Protein AF-A0A0G1API8-F1 (afdb_monomer_lite)

Sequence (80 aa):
MGVRTRLGIMSLVRSRTGSVELPEEITLYCPQCGVEVADKGNCLASLNAVLGDSKTGFVVKLLVDCRICGCDGKEPAVDF

Foldseek 3Di:
DDDDDDDDPVPPCPDDPDPPVDPPDKWWAAPPPRHTCPPPNQKHKDWDFDDDPDPPDTDTAIAMQGNVVRGGRHHTDIDD

Radius of gyration: 14.94 Å; chains: 1; bounding box: 37×31×34 Å

Structure (mmCIF, N/CA/C/O backbone):
data_AF-A0A0G1API8-F1
#
_entry.id   AF-A0A0G1API8-F1
#
loop_
_atom_site.group_PDB
_atom_site.id
_atom_site.type_symbol
_atom_site.label_atom_id
_atom_site.label_alt_id
_atom_site.label_comp_id
_atom_site.label_asym_id
_atom_site.label_entity_id
_atom_site.label_seq_id
_atom_site.pdbx_PDB_ins_code
_atom_site.Cartn_x
_atom_site.Cartn_y
_atom_site.Cartn_z
_atom_site.occupancy
_atom_site.B_iso_or_equiv
_atom_site.auth_seq_id
_atom_site.auth_comp_id
_atom_site.auth_asym_id
_atom_site.auth_atom_id
_atom_site.pdbx_PDB_model_num
ATOM 1 N N . MET A 1 1 ? 21.148 -2.239 5.399 1.00 36.56 1 MET A N 1
ATOM 2 C CA . MET A 1 1 ? 20.378 -3.111 6.312 1.00 36.56 1 MET A CA 1
ATOM 3 C C . MET A 1 1 ? 19.037 -2.433 6.559 1.00 36.56 1 MET A C 1
ATOM 5 O O . MET A 1 1 ? 19.014 -1.417 7.236 1.00 36.56 1 MET A O 1
ATOM 9 N N . GLY A 1 2 ? 17.967 -2.881 5.896 1.00 41.66 2 GLY A N 1
ATOM 10 C CA . GLY A 1 2 ? 16.644 -2.250 5.989 1.00 41.66 2 GLY A CA 1
ATOM 11 C C . GLY A 1 2 ? 15.860 -2.783 7.186 1.00 41.66 2 GLY A C 1
ATOM 12 O O . GLY A 1 2 ? 15.738 -3.997 7.345 1.00 41.66 2 GLY A O 1
ATOM 13 N N . VAL A 1 3 ? 15.353 -1.887 8.031 1.00 44.94 3 VAL A N 1
ATOM 14 C CA . VAL A 1 3 ? 14.496 -2.227 9.172 1.00 44.94 3 VAL A CA 1
ATOM 15 C C . VAL A 1 3 ? 13.112 -2.590 8.631 1.00 44.94 3 VAL A C 1
ATOM 17 O O . VAL A 1 3 ? 12.403 -1.736 8.108 1.00 44.94 3 VAL A O 1
ATOM 20 N N . ARG A 1 4 ? 12.740 -3.873 8.712 1.00 41.97 4 ARG A N 1
ATOM 21 C CA . ARG A 1 4 ? 11.391 -4.352 8.382 1.00 41.97 4 ARG A CA 1
ATOM 22 C C . ARG A 1 4 ? 10.473 -4.093 9.578 1.00 41.97 4 ARG A C 1
ATOM 24 O O . ARG A 1 4 ? 10.557 -4.798 10.582 1.00 41.97 4 ARG A O 1
ATOM 31 N N . THR A 1 5 ? 9.605 -3.092 9.478 1.00 41.31 5 THR A N 1
ATOM 32 C CA . THR A 1 5 ? 8.557 -2.833 10.474 1.00 41.31 5 THR A CA 1
ATOM 33 C C . THR A 1 5 ? 7.481 -3.914 10.356 1.00 41.31 5 THR A C 1
ATOM 35 O O . THR A 1 5 ? 6.679 -3.902 9.429 1.00 41.31 5 THR A O 1
ATOM 38 N N . ARG A 1 6 ? 7.483 -4.882 11.278 1.00 50.97 6 ARG A N 1
ATOM 39 C CA . ARG A 1 6 ? 6.440 -5.912 11.385 1.00 50.97 6 ARG A CA 1
ATOM 40 C C . ARG A 1 6 ? 5.244 -5.344 12.148 1.00 50.97 6 ARG A C 1
ATOM 42 O O . ARG A 1 6 ? 5.341 -5.104 13.349 1.00 50.97 6 ARG A O 1
ATOM 49 N N . LEU A 1 7 ? 4.123 -5.142 11.465 1.00 49.81 7 LEU A N 1
ATOM 50 C CA . LEU A 1 7 ? 2.850 -4.777 12.087 1.00 49.81 7 LEU A CA 1
ATOM 51 C C . LEU A 1 7 ? 2.096 -6.065 12.444 1.00 49.81 7 LEU A C 1
ATOM 53 O O . LEU A 1 7 ? 1.485 -6.694 11.588 1.00 49.81 7 LEU A O 1
ATOM 57 N N . GLY A 1 8 ? 2.188 -6.496 13.703 1.00 46.25 8 GLY A N 1
ATOM 58 C CA . GLY A 1 8 ? 1.455 -7.658 14.209 1.00 46.25 8 GLY A CA 1
ATOM 59 C C . GLY A 1 8 ? 0.059 -7.273 14.701 1.00 46.25 8 GLY A C 1
ATOM 60 O O . GLY A 1 8 ? -0.072 -6.504 15.648 1.00 46.25 8 GLY A O 1
ATOM 61 N N . ILE A 1 9 ? -0.986 -7.856 14.110 1.00 56.25 9 ILE A N 1
ATOM 62 C CA . ILE A 1 9 ? -2.408 -7.634 14.456 1.00 56.25 9 ILE A CA 1
ATOM 63 C C . ILE A 1 9 ? -2.862 -8.475 15.673 1.00 56.25 9 ILE A C 1
ATOM 65 O O . ILE A 1 9 ? -4.053 -8.572 15.972 1.00 56.25 9 ILE A O 1
ATOM 69 N N . MET A 1 10 ? -1.918 -9.099 16.391 1.00 50.78 10 MET A N 1
ATOM 70 C CA . MET A 1 10 ? -2.167 -10.183 17.357 1.00 50.78 10 MET A CA 1
ATOM 71 C C . MET A 1 10 ? -3.051 -9.818 18.561 1.00 50.78 10 MET A C 1
ATOM 73 O O . MET A 1 10 ? -3.461 -10.709 19.299 1.00 50.78 10 MET A O 1
ATOM 77 N N . SER A 1 11 ? -3.396 -8.546 18.757 1.00 44.81 11 SER A N 1
ATOM 78 C CA . SER A 1 11 ? -4.211 -8.104 19.896 1.00 44.81 11 SER A CA 1
ATOM 79 C C . SER A 1 11 ? -5.683 -7.817 19.567 1.00 44.81 11 SER A C 1
ATOM 81 O O . SER A 1 11 ? -6.441 -7.505 20.482 1.00 44.81 11 SER A O 1
ATOM 83 N N . LEU A 1 12 ? -6.118 -7.908 18.301 1.00 48.72 12 LEU A N 1
ATOM 84 C CA . LEU A 1 12 ? -7.455 -7.442 17.884 1.00 48.72 12 LEU A CA 1
ATOM 85 C C . LEU A 1 12 ? -8.549 -8.523 17.802 1.00 48.72 12 LEU A C 1
ATOM 87 O O . LEU A 1 12 ? -9.721 -8.172 17.688 1.00 48.72 12 LEU A O 1
ATOM 91 N N . VAL A 1 13 ? -8.232 -9.819 17.908 1.00 49.41 13 VAL A N 1
ATOM 92 C CA . VAL A 1 13 ? -9.229 -10.892 17.711 1.00 49.41 13 VAL A CA 1
ATOM 93 C C . VAL A 1 13 ? -9.367 -11.745 18.969 1.00 49.41 13 VAL A C 1
ATOM 95 O O . VAL A 1 13 ? -8.758 -12.802 19.098 1.00 49.41 13 VAL A O 1
ATOM 98 N N . ARG A 1 14 ? -10.171 -11.285 19.937 1.00 48.03 14 ARG A N 1
ATOM 99 C CA . ARG A 1 14 ? -10.411 -12.039 21.183 1.00 48.03 14 ARG A CA 1
ATOM 100 C C . ARG A 1 14 ? -11.567 -13.031 21.126 1.00 48.03 14 ARG A C 1
ATOM 102 O O . ARG A 1 14 ? -11.692 -13.830 22.049 1.00 48.03 14 ARG A O 1
ATOM 109 N N . SER A 1 15 ? -12.443 -13.006 20.122 1.00 49.62 15 SER A N 1
ATOM 110 C CA . SER A 1 15 ? -13.641 -13.861 20.146 1.00 49.62 15 SER A CA 1
ATOM 111 C C . SER A 1 15 ? -14.323 -13.952 18.782 1.00 49.62 15 SER A C 1
ATOM 113 O O . SER A 1 15 ? -15.182 -13.130 18.482 1.00 49.62 15 SER A O 1
ATOM 115 N N . ARG A 1 16 ? -13.968 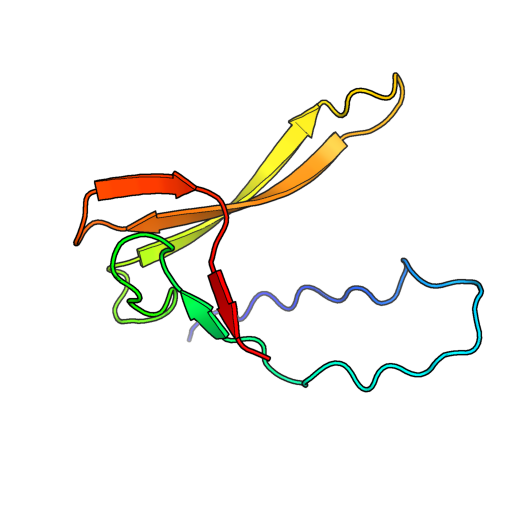-14.953 17.970 1.00 44.44 16 ARG A N 1
ATOM 116 C CA . ARG A 1 16 ? -14.889 -15.703 17.089 1.00 44.44 16 ARG A CA 1
ATOM 117 C C . ARG A 1 16 ? -14.100 -16.776 16.342 1.00 44.44 16 ARG A C 1
ATOM 119 O O . ARG A 1 16 ? -13.158 -16.485 15.618 1.00 44.44 16 ARG A O 1
ATOM 126 N N . THR A 1 17 ? -14.489 -18.019 16.580 1.00 48.03 17 THR A N 1
ATOM 127 C CA . THR A 1 17 ? -14.069 -19.228 15.877 1.00 48.03 17 THR A CA 1
ATOM 128 C C . THR A 1 17 ? -14.407 -19.110 14.394 1.00 48.03 17 THR A C 1
ATOM 130 O O . THR A 1 17 ? -15.536 -19.325 13.966 1.00 48.03 17 THR A O 1
ATOM 133 N N . GLY A 1 18 ? -13.393 -18.730 13.635 1.00 48.00 18 GLY A N 1
ATOM 134 C CA . GLY A 1 18 ? -13.325 -18.741 12.187 1.00 48.00 18 GLY A CA 1
ATOM 135 C C . GLY A 1 18 ? -11.869 -18.463 11.866 1.00 48.00 18 GLY A C 1
ATOM 136 O O . GLY A 1 18 ? -11.453 -17.308 11.864 1.00 48.00 18 GLY A O 1
ATOM 137 N N . SER A 1 19 ? -11.062 -19.516 11.737 1.00 47.16 19 SER A N 1
ATOM 138 C CA . SER A 1 19 ? -9.672 -19.372 11.317 1.00 47.16 19 SER A CA 1
ATOM 139 C C . SER A 1 19 ? -9.688 -19.027 9.835 1.00 47.16 19 SER A C 1
ATOM 141 O O . SER A 1 19 ? -9.743 -19.906 8.981 1.00 47.16 19 SER A O 1
ATOM 143 N N . VAL A 1 20 ? -9.721 -17.736 9.532 1.00 50.06 20 VAL A N 1
ATOM 144 C CA . VAL A 1 20 ? -9.279 -17.274 8.224 1.00 50.06 20 VAL A CA 1
ATOM 145 C C . VAL A 1 20 ? -7.764 -17.408 8.272 1.00 50.06 20 VAL A C 1
ATOM 147 O O . VAL A 1 20 ? -7.114 -16.712 9.054 1.00 50.06 20 VAL A O 1
ATOM 150 N N . GLU A 1 21 ? -7.221 -18.371 7.526 1.00 54.06 21 GLU A N 1
ATOM 151 C CA . GLU A 1 21 ? -5.795 -18.403 7.210 1.00 54.06 21 GLU A CA 1
ATOM 152 C C . GLU A 1 21 ? -5.505 -17.112 6.447 1.00 54.06 21 GLU A C 1
ATOM 154 O O . GLU A 1 21 ? -5.815 -16.974 5.267 1.00 54.06 21 GLU A O 1
ATOM 159 N N . LEU A 1 22 ? -5.050 -16.099 7.181 1.00 52.88 22 LEU A N 1
ATOM 160 C CA . LEU A 1 22 ? -4.600 -14.850 6.594 1.00 52.88 22 LEU A CA 1
ATOM 161 C C . LEU A 1 22 ? -3.300 -15.162 5.847 1.00 52.88 22 LEU A C 1
ATOM 163 O O . LEU A 1 22 ? -2.430 -15.809 6.441 1.00 52.88 22 LEU A O 1
ATOM 167 N N . PRO A 1 23 ? -3.156 -14.733 4.584 1.00 61.25 23 PRO A N 1
ATOM 168 C CA . PRO A 1 23 ? -1.920 -14.944 3.848 1.00 61.25 23 PRO A CA 1
ATOM 169 C C . PRO A 1 23 ? -0.752 -14.319 4.622 1.00 61.25 23 PRO A C 1
ATOM 171 O O . PRO A 1 23 ? -0.881 -13.242 5.213 1.00 61.25 23 PRO A O 1
ATOM 174 N N . GLU A 1 24 ? 0.382 -15.028 4.668 1.00 68.44 24 GLU A N 1
ATOM 175 C CA . GLU A 1 24 ? 1.578 -14.588 5.408 1.00 68.44 24 GLU A CA 1
ATOM 176 C C . GLU A 1 24 ? 2.128 -13.258 4.872 1.00 68.44 24 GLU A C 1
ATOM 178 O O . GLU A 1 24 ? 2.786 -12.508 5.600 1.00 68.44 24 GLU A O 1
ATOM 183 N N . GLU A 1 25 ? 1.821 -12.953 3.611 1.00 68.25 25 GLU A N 1
ATOM 184 C CA . GLU A 1 25 ? 2.222 -11.752 2.900 1.00 68.25 25 GLU A CA 1
ATOM 185 C C . GLU A 1 25 ? 1.006 -11.171 2.172 1.00 68.25 25 GLU A C 1
ATOM 187 O O . GLU A 1 25 ? 0.277 -11.885 1.493 1.00 68.25 25 GLU A O 1
ATOM 192 N N . ILE A 1 26 ? 0.784 -9.866 2.331 1.00 77.19 26 ILE A N 1
ATOM 193 C CA . ILE A 1 26 ? -0.180 -9.111 1.528 1.00 77.19 26 ILE A CA 1
ATOM 194 C C . ILE A 1 26 ? 0.598 -8.208 0.582 1.00 77.19 26 ILE A C 1
ATOM 196 O O . ILE A 1 26 ? 1.507 -7.491 1.014 1.00 77.19 26 ILE A O 1
ATOM 200 N N . THR A 1 27 ? 0.225 -8.211 -0.694 1.00 83.31 27 THR A N 1
ATOM 201 C CA . THR A 1 27 ? 0.812 -7.290 -1.666 1.00 83.31 27 THR A CA 1
ATOM 202 C C . THR A 1 27 ? -0.100 -6.084 -1.832 1.00 83.31 27 THR A C 1
ATOM 204 O O . THR A 1 27 ? -1.308 -6.201 -2.045 1.00 83.31 27 THR A O 1
ATOM 207 N N . LEU A 1 28 ? 0.484 -4.898 -1.684 1.00 86.00 28 LEU A N 1
ATOM 208 C CA . LEU A 1 28 ? -0.219 -3.624 -1.777 1.00 86.00 28 LEU A CA 1
ATOM 209 C C . LEU A 1 28 ? 0.091 -2.968 -3.117 1.00 86.00 28 LEU A C 1
ATOM 211 O O . LEU A 1 28 ? 1.248 -2.937 -3.534 1.00 86.00 28 LEU A O 1
ATOM 215 N N . TYR A 1 29 ? -0.915 -2.358 -3.735 1.00 89.19 29 TYR A N 1
ATOM 216 C CA . TYR A 1 29 ? -0.789 -1.680 -5.024 1.00 89.19 29 TYR A CA 1
ATOM 217 C C . TYR A 1 29 ? -1.347 -0.250 -4.959 1.00 89.19 29 TYR A C 1
ATOM 219 O O . TYR A 1 29 ? -2.322 0.006 -4.245 1.00 89.19 29 TYR A O 1
ATOM 227 N N . CYS A 1 30 ? -0.771 0.699 -5.717 1.00 89.50 30 CYS A N 1
ATOM 228 C CA . CYS A 1 30 ? -1.432 1.998 -5.904 1.00 89.50 30 CYS A CA 1
ATOM 229 C C . CYS A 1 30 ? -2.747 1.753 -6.659 1.00 89.50 30 CYS A C 1
ATOM 231 O O . CYS A 1 30 ? -2.736 1.173 -7.750 1.00 89.50 30 CYS A O 1
ATOM 233 N N . PRO A 1 31 ? -3.880 2.241 -6.131 1.00 90.31 31 PRO A N 1
ATOM 234 C CA . PRO A 1 31 ? -5.208 1.943 -6.665 1.00 90.31 31 PRO A CA 1
ATOM 235 C C . PRO A 1 31 ? -5.466 2.542 -8.055 1.00 90.31 31 PRO A C 1
ATOM 237 O O . PRO A 1 31 ? -6.460 2.206 -8.689 1.00 90.31 31 PRO A O 1
ATOM 240 N N . GLN A 1 32 ? -4.613 3.457 -8.529 1.00 90.44 32 GLN A N 1
ATOM 241 C CA . GLN A 1 32 ? -4.777 4.103 -9.834 1.00 90.44 32 GLN A CA 1
ATOM 242 C C . GLN A 1 32 ? -3.983 3.430 -10.953 1.00 90.44 32 GLN A C 1
ATOM 244 O O . GLN A 1 32 ? -4.502 3.276 -12.053 1.00 90.44 32 GLN A O 1
ATOM 249 N N . CYS A 1 33 ? -2.723 3.073 -10.704 1.00 88.88 33 CYS A N 1
ATOM 250 C CA . CYS A 1 33 ? -1.832 2.535 -11.735 1.00 88.88 33 CYS A CA 1
ATOM 251 C C . CYS A 1 33 ? -1.521 1.045 -11.569 1.00 88.88 33 CYS A C 1
ATOM 253 O O . CYS A 1 33 ? -0.889 0.473 -12.451 1.00 88.88 33 CYS A O 1
ATOM 255 N N . GLY A 1 34 ? -1.930 0.424 -10.456 1.00 87.56 34 GLY A N 1
ATOM 256 C CA . GLY A 1 34 ? -1.687 -0.994 -10.182 1.00 87.56 34 GLY A CA 1
ATOM 257 C C . GLY A 1 34 ? -0.224 -1.339 -9.894 1.00 87.56 34 GLY A C 1
ATOM 258 O O . GLY A 1 34 ? 0.128 -2.511 -9.873 1.00 87.56 34 GLY A O 1
ATOM 259 N N . VAL A 1 35 ? 0.642 -0.341 -9.687 1.00 88.69 35 VAL A N 1
ATOM 260 C CA . VAL A 1 35 ? 2.052 -0.566 -9.339 1.00 88.69 35 VAL A CA 1
ATOM 261 C C . VAL A 1 35 ? 2.169 -0.949 -7.868 1.00 88.69 35 VAL A C 1
ATOM 263 O O . VAL A 1 35 ? 1.501 -0.365 -7.015 1.00 88.69 35 VAL A O 1
ATOM 266 N N . GLU A 1 36 ? 3.034 -1.915 -7.576 1.00 87.00 36 GLU A N 1
ATOM 267 C CA . GLU A 1 36 ? 3.282 -2.416 -6.227 1.00 87.00 36 GLU A CA 1
ATOM 268 C C . GLU A 1 36 ? 3.916 -1.351 -5.312 1.00 87.00 36 GLU A C 1
ATOM 270 O O . GLU A 1 36 ? 4.849 -0.638 -5.687 1.00 87.00 36 GLU A O 1
ATOM 275 N N . VAL A 1 37 ? 3.438 -1.273 -4.068 1.00 79.81 37 VAL A N 1
ATOM 276 C CA . VAL A 1 37 ? 3.810 -0.255 -3.064 1.00 79.81 37 VAL A CA 1
ATOM 277 C C . VAL A 1 37 ? 5.173 -0.518 -2.398 1.00 79.81 37 VAL A C 1
ATOM 279 O O . VAL A 1 37 ? 5.602 0.198 -1.499 1.00 79.81 37 VAL A O 1
ATOM 282 N N . ALA A 1 38 ? 5.925 -1.496 -2.894 1.00 73.31 38 ALA A N 1
ATOM 283 C CA . ALA A 1 38 ? 7.323 -1.726 -2.544 1.00 73.31 38 ALA A CA 1
ATOM 284 C C . ALA A 1 38 ? 8.276 -1.571 -3.745 1.00 73.31 38 ALA A C 1
ATOM 286 O O . ALA A 1 38 ? 9.494 -1.686 -3.573 1.00 73.31 38 ALA A O 1
ATOM 287 N N . ASP A 1 39 ? 7.767 -1.269 -4.950 1.00 68.50 39 ASP A N 1
ATOM 288 C CA . ASP A 1 39 ? 8.613 -1.194 -6.142 1.00 68.50 39 ASP A CA 1
ATOM 289 C C . ASP A 1 39 ? 9.434 0.104 -6.160 1.00 68.50 39 ASP A C 1
ATOM 291 O O . ASP A 1 39 ? 8.948 1.201 -6.461 1.00 68.50 39 ASP A O 1
ATOM 295 N N . LYS A 1 40 ? 10.723 -0.035 -5.824 1.00 68.12 40 LYS A N 1
ATOM 296 C CA . LYS A 1 40 ? 11.791 0.964 -6.031 1.00 68.12 40 LYS A CA 1
ATOM 297 C C . LYS A 1 40 ? 11.543 2.342 -5.398 1.00 68.12 40 LYS A C 1
ATOM 299 O O . LYS A 1 40 ? 12.208 3.309 -5.761 1.00 68.12 40 LYS A O 1
ATOM 304 N N . GLY A 1 41 ? 10.619 2.444 -4.441 1.00 73.62 41 GLY A N 1
ATOM 305 C CA . GLY A 1 41 ? 10.252 3.707 -3.788 1.00 73.62 41 GLY A CA 1
ATOM 306 C C . GLY A 1 41 ? 9.417 4.651 -4.661 1.00 73.62 41 GLY A C 1
ATOM 307 O O . GLY A 1 41 ? 9.326 5.840 -4.356 1.00 73.62 41 GLY A O 1
ATOM 308 N N . ASN A 1 42 ? 8.826 4.143 -5.747 1.00 83.69 42 ASN A N 1
ATOM 309 C CA . ASN A 1 42 ? 7.957 4.921 -6.628 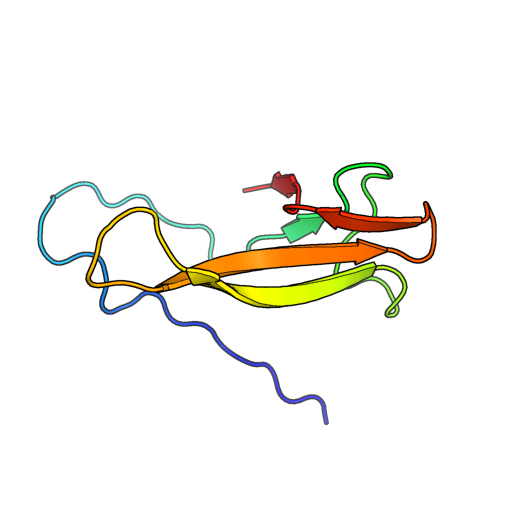1.00 83.69 42 ASN A CA 1
ATOM 310 C C . ASN A 1 42 ? 6.567 5.141 -6.029 1.00 83.69 42 ASN A C 1
ATOM 312 O O . ASN A 1 42 ? 6.009 6.231 -6.163 1.00 83.69 42 ASN A O 1
ATOM 316 N N . CYS A 1 43 ? 6.032 4.117 -5.366 1.00 87.44 43 CYS A N 1
ATOM 317 C CA . CYS A 1 43 ? 4.861 4.222 -4.514 1.00 87.44 43 CYS A CA 1
ATOM 318 C C . CYS A 1 43 ? 5.271 3.909 -3.066 1.00 87.44 43 CYS A C 1
ATOM 320 O O . CYS A 1 43 ? 6.061 2.997 -2.833 1.00 87.44 43 CYS A O 1
ATOM 322 N N . LEU A 1 44 ? 4.768 4.681 -2.105 1.00 87.69 44 LEU A N 1
ATOM 323 C CA . LEU A 1 44 ? 5.081 4.563 -0.683 1.00 87.69 44 LEU A CA 1
ATOM 324 C C . L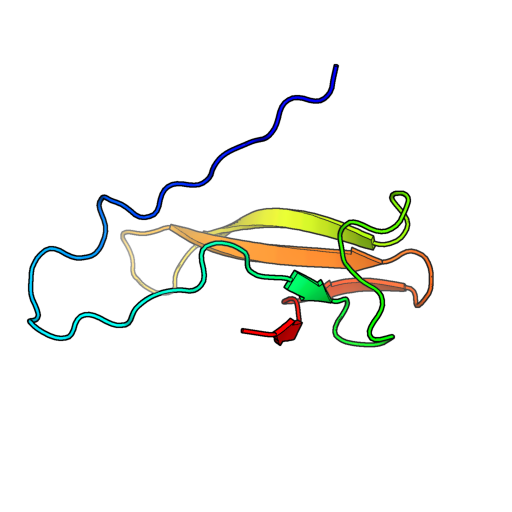EU A 1 44 ? 3.795 4.364 0.110 1.00 87.69 44 LEU A C 1
ATOM 326 O O . LEU A 1 44 ? 2.815 5.057 -0.140 1.00 87.69 44 LEU A O 1
ATOM 330 N N . ALA A 1 45 ? 3.811 3.448 1.077 1.00 87.06 45 ALA A N 1
ATOM 331 C CA . ALA A 1 45 ? 2.730 3.300 2.044 1.00 87.06 45 ALA A CA 1
ATOM 332 C C . ALA A 1 45 ? 3.031 4.092 3.321 1.00 87.06 45 ALA A C 1
ATOM 334 O O . ALA A 1 45 ? 4.140 4.024 3.855 1.00 87.06 45 ALA A O 1
ATOM 335 N N . SER A 1 46 ? 2.025 4.779 3.854 1.00 86.50 46 SER A N 1
ATOM 336 C CA . SER A 1 46 ? 2.080 5.477 5.135 1.00 86.50 46 SER A CA 1
ATOM 337 C C . SER A 1 46 ? 0.883 5.106 6.012 1.00 86.50 46 SER A C 1
ATOM 339 O O . SER A 1 46 ? -0.216 4.836 5.530 1.00 86.50 46 SER A O 1
ATOM 341 N N . LEU A 1 47 ? 1.102 5.047 7.327 1.00 85.12 47 LEU A N 1
ATOM 342 C CA . LEU A 1 47 ? 0.035 4.853 8.307 1.00 85.12 47 LEU A CA 1
ATOM 343 C C . LEU A 1 47 ? -0.326 6.205 8.908 1.00 85.12 47 LEU A C 1
ATOM 345 O O . LEU A 1 47 ? 0.491 6.804 9.604 1.00 85.12 47 LEU A O 1
ATOM 349 N N . ASN A 1 48 ? -1.559 6.646 8.688 1.00 83.44 48 ASN A N 1
ATOM 350 C CA . ASN A 1 48 ? -2.070 7.892 9.238 1.00 83.44 48 ASN A CA 1
ATOM 351 C C . ASN A 1 48 ? -3.168 7.614 10.260 1.00 83.44 48 ASN A C 1
ATOM 353 O O . ASN A 1 48 ? -4.162 6.946 9.975 1.00 83.44 48 ASN A O 1
ATOM 357 N N . ALA A 1 49 ? -2.985 8.146 11.466 1.00 81.44 49 ALA A N 1
ATOM 358 C CA . ALA A 1 49 ? -4.022 8.155 12.483 1.00 81.44 49 ALA A CA 1
ATOM 359 C C . ALA A 1 49 ? -5.025 9.267 12.161 1.00 81.44 49 ALA A C 1
ATOM 361 O O . ALA A 1 49 ? -4.674 10.444 12.108 1.00 81.44 49 ALA A O 1
ATOM 362 N N . VAL A 1 50 ? -6.278 8.887 11.952 1.00 81.12 50 VAL A N 1
ATOM 363 C CA . VAL A 1 50 ? -7.391 9.800 11.699 1.00 81.12 50 VAL A CA 1
ATOM 364 C C . VAL A 1 50 ? -8.326 9.734 12.899 1.00 81.12 50 VAL A C 1
ATOM 366 O O . VAL A 1 50 ? -8.549 8.659 13.454 1.00 81.12 50 VAL A O 1
ATOM 369 N N . LEU A 1 51 ? -8.865 10.872 13.330 1.00 77.06 51 LEU A N 1
ATOM 370 C CA . LEU A 1 51 ? -9.896 10.889 14.369 1.00 77.06 51 LEU A CA 1
ATOM 371 C C . LEU A 1 51 ? -11.096 10.073 13.873 1.00 77.06 51 LEU A C 1
ATOM 373 O O . LEU A 1 51 ? -11.624 10.348 12.798 1.00 77.06 51 LEU A O 1
ATOM 377 N N . GLY A 1 52 ? -11.476 9.034 14.616 1.00 70.50 52 GLY A N 1
ATOM 378 C CA . GLY A 1 52 ? -12.654 8.243 14.286 1.00 70.50 52 GLY A CA 1
ATOM 379 C C . GLY A 1 52 ? -13.936 8.996 14.639 1.00 70.50 52 GLY A C 1
ATOM 380 O O . GLY A 1 52 ? -13.947 9.819 15.552 1.00 70.50 52 GLY A O 1
ATOM 381 N N . ASP A 1 53 ? -15.044 8.653 13.978 1.00 67.75 53 ASP A N 1
ATOM 382 C CA . ASP A 1 53 ? -16.378 9.215 14.266 1.00 67.75 53 ASP A CA 1
ATOM 383 C C . ASP A 1 53 ? -16.885 8.890 15.687 1.00 67.75 53 ASP A C 1
ATOM 385 O O . ASP A 1 53 ? -17.846 9.476 16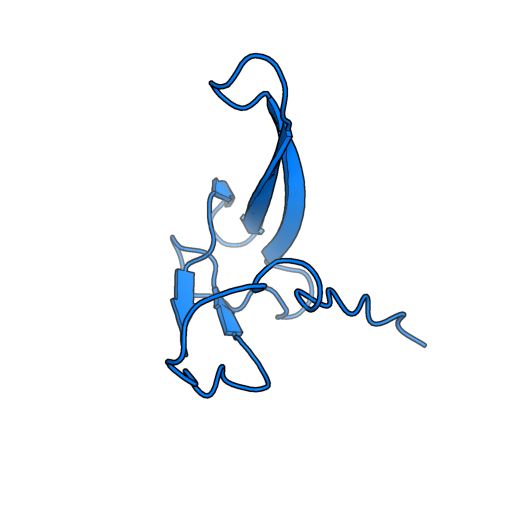.187 1.00 67.75 53 ASP A O 1
ATOM 389 N N . SER A 1 54 ? -16.230 7.949 16.371 1.00 59.50 54 SER A N 1
ATOM 390 C CA . SER A 1 54 ? -16.511 7.599 17.761 1.00 59.50 54 SER A CA 1
ATOM 391 C C . SER A 1 54 ? -15.672 8.461 18.703 1.00 59.50 54 SER A C 1
ATOM 393 O O . SER A 1 54 ? -14.447 8.464 18.612 1.00 59.50 54 SER A O 1
ATOM 395 N N . LYS A 1 55 ? -16.333 9.133 19.656 1.00 57.81 55 LYS A N 1
ATOM 396 C CA . LYS A 1 55 ? -15.796 10.093 20.650 1.00 57.81 55 LYS A CA 1
ATOM 397 C C . LYS A 1 55 ? -14.596 9.630 21.511 1.00 57.81 55 LYS A C 1
ATOM 399 O O . LYS A 1 55 ? -14.212 10.345 22.431 1.00 57.81 55 LYS A O 1
ATOM 404 N N . THR A 1 56 ? -14.007 8.463 21.265 1.00 56.41 56 THR A N 1
ATOM 405 C CA . THR A 1 56 ? -12.949 7.861 22.090 1.00 56.41 56 THR A CA 1
ATOM 406 C C . THR A 1 56 ? -11.855 7.127 21.300 1.00 56.41 56 THR A C 1
ATOM 408 O O . THR A 1 56 ? -11.082 6.397 21.915 1.00 56.41 56 THR A O 1
ATOM 411 N N . GLY A 1 57 ? -11.736 7.292 19.974 1.00 61.91 57 GLY A N 1
ATOM 412 C CA . GLY A 1 57 ? -10.747 6.522 19.204 1.00 61.91 57 GLY A CA 1
ATOM 413 C C . GLY A 1 57 ? -10.125 7.236 18.007 1.00 61.91 57 GLY A C 1
ATOM 414 O O . GLY A 1 57 ? -10.762 8.039 17.330 1.00 61.91 57 GLY A O 1
ATOM 415 N N . PHE A 1 58 ? -8.867 6.896 17.725 1.00 73.38 58 PHE A N 1
ATOM 416 C CA . PHE A 1 58 ? -8.230 7.132 16.433 1.00 73.38 58 PHE A CA 1
ATOM 417 C C . PHE A 1 58 ? -8.324 5.853 15.594 1.00 73.38 58 PHE A C 1
ATOM 419 O O . PHE A 1 58 ? -8.166 4.745 16.107 1.00 73.38 58 PHE A O 1
ATOM 426 N N . VAL A 1 59 ? -8.587 6.006 14.301 1.00 79.69 59 VAL A N 1
ATOM 427 C CA . VAL A 1 59 ? -8.517 4.934 13.309 1.00 79.69 59 VAL A CA 1
ATOM 428 C C . VAL A 1 59 ? -7.187 5.072 12.589 1.00 79.69 59 VAL A C 1
ATOM 430 O O . VAL A 1 59 ? -6.866 6.141 12.078 1.00 79.69 59 VAL A O 1
ATOM 433 N N . VAL A 1 60 ? -6.401 4.001 12.542 1.00 79.62 60 VAL A N 1
ATOM 434 C CA . VAL A 1 60 ? -5.175 3.979 11.742 1.00 79.62 60 VAL A CA 1
ATOM 435 C C . VAL A 1 60 ? -5.546 3.553 10.327 1.00 79.62 60 VAL A C 1
ATOM 437 O O . VAL A 1 60 ? -6.023 2.439 10.125 1.00 79.62 60 VAL A O 1
ATOM 440 N N . LYS A 1 61 ? -5.347 4.446 9.357 1.00 84.75 61 LYS A N 1
ATOM 441 C CA . LYS A 1 61 ? -5.534 4.169 7.932 1.00 84.75 61 LYS A CA 1
ATOM 442 C C . LYS A 1 61 ? -4.193 3.939 7.255 1.00 84.75 61 LYS A C 1
ATOM 444 O O . LYS A 1 61 ? -3.23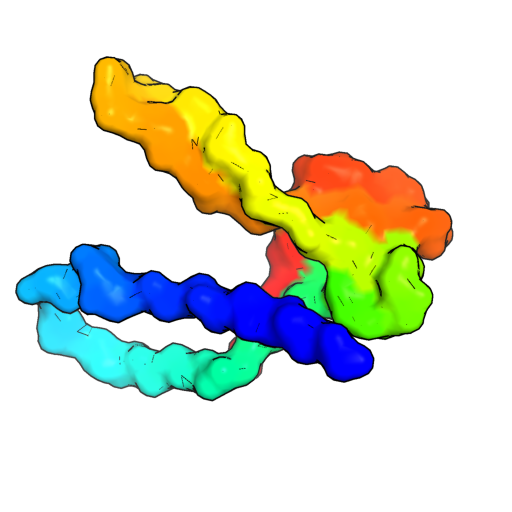1 4.650 7.534 1.00 84.75 61 LYS A O 1
ATOM 449 N N . LEU A 1 62 ? -4.158 2.971 6.349 1.00 86.25 62 LEU A N 1
ATOM 450 C CA . LEU A 1 62 ? -3.034 2.740 5.453 1.00 86.25 62 LEU A CA 1
ATOM 451 C C . LEU A 1 62 ? -3.296 3.493 4.149 1.00 86.25 62 LEU A C 1
ATOM 453 O O . LEU A 1 62 ? -4.308 3.250 3.497 1.00 86.25 62 LEU A O 1
ATOM 457 N N . LEU A 1 63 ? -2.407 4.414 3.795 1.00 90.00 63 LEU A N 1
ATOM 458 C CA . LEU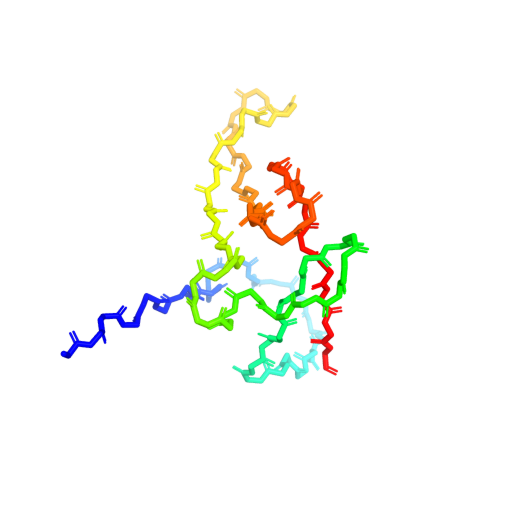 A 1 63 ? -2.503 5.243 2.598 1.00 90.00 63 LEU A CA 1
ATOM 459 C C . LEU A 1 63 ? -1.289 5.020 1.700 1.00 90.00 63 LEU A C 1
ATOM 461 O O . LEU A 1 63 ? -0.229 4.619 2.174 1.00 90.00 63 LEU A O 1
ATOM 465 N N . VAL A 1 64 ? -1.458 5.281 0.409 1.00 90.00 64 VAL A N 1
ATOM 466 C CA . VAL A 1 64 ? -0.435 5.152 -0.624 1.00 90.00 64 VAL A CA 1
ATOM 467 C C . VAL A 1 64 ? -0.239 6.475 -1.339 1.00 90.00 64 VAL A C 1
ATOM 469 O O . VAL A 1 64 ? -1.202 7.067 -1.831 1.00 90.00 64 VAL A O 1
ATOM 472 N N . ASP A 1 65 ? 1.033 6.835 -1.479 1.00 89.12 65 ASP A N 1
ATOM 473 C CA . ASP A 1 65 ? 1.508 7.969 -2.257 1.00 89.12 65 ASP A CA 1
ATOM 474 C C . ASP A 1 65 ? 2.381 7.450 -3.402 1.00 89.12 65 ASP A C 1
ATOM 476 O O . ASP A 1 65 ? 3.476 6.929 -3.177 1.00 89.12 65 ASP A O 1
ATOM 480 N N . CYS A 1 66 ? 1.909 7.552 -4.644 1.00 90.62 66 CYS A N 1
ATOM 481 C CA . CYS A 1 66 ? 2.634 7.106 -5.825 1.00 90.62 66 CYS A CA 1
ATOM 482 C C . CYS A 1 66 ? 3.020 8.237 -6.771 1.00 90.62 66 CYS A C 1
ATOM 484 O O . CYS A 1 66 ? 2.181 8.913 -7.365 1.00 90.62 66 CYS A O 1
ATOM 486 N N . ARG A 1 67 ? 4.328 8.352 -7.011 1.00 89.38 67 ARG A N 1
ATOM 487 C CA . ARG A 1 67 ? 4.942 9.350 -7.896 1.00 89.38 67 ARG A CA 1
ATOM 488 C C . ARG A 1 67 ? 4.726 9.069 -9.382 1.00 89.38 67 ARG A C 1
ATOM 490 O O . ARG A 1 67 ? 4.897 9.976 -10.186 1.00 89.38 67 ARG A O 1
ATOM 497 N N . ILE A 1 68 ? 4.359 7.838 -9.751 1.00 88.88 68 ILE A N 1
ATOM 498 C CA . ILE A 1 68 ? 4.147 7.442 -11.155 1.00 88.88 68 ILE A CA 1
ATOM 499 C C . ILE A 1 68 ? 2.860 8.058 -11.711 1.00 88.88 68 ILE A C 1
ATOM 501 O O . ILE A 1 68 ? 2.865 8.600 -12.811 1.00 88.88 68 ILE A O 1
ATOM 505 N N . CYS A 1 69 ? 1.759 7.972 -10.962 1.00 89.25 69 CYS A N 1
ATOM 506 C CA . CYS A 1 69 ? 0.448 8.466 -11.394 1.00 89.25 69 CYS A CA 1
ATOM 507 C C . CYS A 1 69 ? -0.046 9.684 -10.601 1.00 89.25 69 CYS A C 1
ATOM 509 O O . CYS A 1 69 ? -1.089 10.234 -10.940 1.00 89.25 69 CYS A O 1
ATOM 511 N N . GLY A 1 70 ? 0.675 10.095 -9.552 1.00 88.44 70 GLY A N 1
ATOM 512 C CA . GLY A 1 70 ? 0.273 11.194 -8.674 1.00 88.44 70 GLY A CA 1
ATOM 513 C C . GLY A 1 70 ? -0.864 10.836 -7.712 1.00 88.44 70 GLY A C 1
ATOM 514 O O . GLY A 1 70 ? -1.579 11.736 -7.279 1.00 88.44 70 GLY A O 1
ATOM 515 N N . CYS A 1 71 ? -1.060 9.546 -7.395 1.00 86.50 71 CYS A N 1
ATOM 516 C CA . CYS A 1 71 ? -1.996 9.134 -6.342 1.00 86.50 71 CYS A CA 1
ATOM 517 C C . CYS A 1 71 ? -1.400 9.559 -4.992 1.00 86.50 71 CYS A C 1
ATOM 519 O O . CYS A 1 71 ? -0.261 9.207 -4.726 1.00 86.50 71 CYS A O 1
ATOM 521 N N . ASP A 1 72 ? -2.115 10.330 -4.174 1.00 89.19 72 ASP A N 1
ATOM 522 C CA . ASP A 1 72 ? -1.653 10.765 -2.845 1.00 89.19 72 ASP A CA 1
ATOM 523 C C . ASP A 1 72 ? -2.804 10.609 -1.846 1.00 89.19 72 ASP A C 1
ATOM 525 O O . ASP A 1 72 ? -3.964 10.916 -2.160 1.00 89.19 72 ASP A O 1
ATOM 529 N N . GLY A 1 73 ? -2.506 10.041 -0.679 1.00 85.50 73 GLY A N 1
ATOM 530 C CA . GLY A 1 73 ? -3.464 9.858 0.404 1.00 85.50 73 GLY A CA 1
ATOM 531 C C . GLY A 1 73 ? -4.621 8.908 0.075 1.00 85.50 73 GLY A C 1
ATOM 532 O O . GLY A 1 73 ? -5.722 9.078 0.605 1.00 85.50 73 GLY A O 1
ATOM 533 N N . LYS A 1 74 ? -4.419 7.926 -0.816 1.00 87.19 74 LYS A N 1
ATOM 534 C CA . LYS A 1 74 ? -5.449 6.940 -1.200 1.00 87.19 74 LYS A CA 1
ATOM 535 C C . LYS A 1 74 ? -5.228 5.590 -0.532 1.00 87.19 74 LYS A C 1
ATOM 537 O O . LYS A 1 74 ? -4.095 5.185 -0.319 1.00 87.19 74 LYS A O 1
ATOM 542 N N . GLU A 1 75 ? -6.306 4.874 -0.231 1.00 88.00 75 GLU A N 1
ATOM 543 C CA . GLU A 1 75 ? -6.216 3.512 0.307 1.00 88.00 75 GLU A CA 1
ATOM 544 C C . GLU A 1 75 ? -5.655 2.551 -0.767 1.00 88.00 75 GLU A C 1
ATOM 546 O O . GLU A 1 75 ? -6.054 2.654 -1.933 1.00 88.00 75 GLU A O 1
ATOM 551 N N . PRO A 1 76 ? -4.714 1.652 -0.417 1.00 87.19 76 PRO A N 1
ATOM 552 C CA . PRO A 1 76 ? -4.139 0.696 -1.362 1.00 87.19 76 PRO A CA 1
ATOM 553 C C . PRO A 1 76 ? -5.186 -0.287 -1.883 1.00 87.19 76 PRO A C 1
ATOM 555 O O . PRO A 1 76 ? -6.094 -0.689 -1.154 1.00 87.19 76 PRO A O 1
ATOM 558 N N . ALA A 1 77 ? -4.990 -0.756 -3.114 1.00 85.50 77 ALA A N 1
ATOM 559 C CA . ALA A 1 77 ? -5.582 -2.020 -3.533 1.00 85.50 77 ALA A CA 1
ATOM 560 C C . ALA A 1 77 ? -4.785 -3.174 -2.901 1.00 85.50 77 ALA A C 1
ATOM 562 O O . ALA A 1 77 ? -3.558 -3.097 -2.799 1.00 85.50 77 ALA A O 1
ATOM 563 N N . VAL A 1 78 ? -5.486 -4.215 -2.459 1.00 82.00 78 VAL A N 1
ATOM 564 C CA . VAL A 1 78 ? -4.904 -5.379 -1.778 1.00 82.00 78 VAL A CA 1
ATOM 565 C C . VAL A 1 78 ? -5.213 -6.617 -2.606 1.00 82.00 78 VAL A C 1
ATOM 567 O O . VAL A 1 78 ? -6.366 -6.800 -2.998 1.00 82.00 78 VAL A O 1
ATOM 570 N N . ASP A 1 79 ? -4.196 -7.437 -2.851 1.00 74.25 79 ASP A N 1
ATOM 571 C CA . ASP A 1 79 ? -4.345 -8.786 -3.403 1.00 74.25 79 ASP A CA 1
ATOM 572 C C . ASP A 1 79 ? -3.954 -9.810 -2.323 1.00 74.25 79 ASP A C 1
ATOM 574 O O . ASP A 1 79 ? -3.025 -9.547 -1.547 1.00 74.25 79 ASP A O 1
ATOM 578 N N . PHE A 1 80 ? -4.713 -10.908 -2.224 1.00 62.16 80 PHE A N 1
ATOM 579 C CA . PHE A 1 80 ? -4.625 -11.909 -1.147 1.00 62.16 80 PHE A CA 1
ATOM 580 C C . PHE A 1 80 ? -4.106 -13.254 -1.647 1.00 62.16 80 PHE A C 1
ATOM 582 O O . PHE A 1 80 ? -4.547 -13.685 -2.736 1.00 62.16 80 PHE A O 1
#

pLDDT: mean 71.58, std 17.14, range [36.56, 90.62]

Organism: NCBI:txid1619029

Secondary structure (DSSP, 8-state):
---------TTS--S--------S--EEE-TTT--BTTSTTTEEEEEEEEE-SSTT-EEEEEEEEETTTTEEEEPPEEE-